Protein AF-A0A8J1VSP0-F1 (afdb_monomer_lite)

Foldseek 3Di:
DDDPDPPDPPPPDPPPDVVVVVVVVVLVVCLVCQLVVQLVVCCVPPVVNDNVVSNVRSVVRNVVSVVVSVVVVVVVVVVDPDDVVVVVVVVVVVVVD

Radius of gyration: 23.7 Å; chains: 1; bounding box: 46×40×63 Å

pLDDT: mean 77.53, std 16.73, range [45.47, 97.0]

Structure (mmCIF, N/CA/C/O backbone):
data_AF-A0A8J1VSP0-F1
#
_entry.id   AF-A0A8J1VSP0-F1
#
loop_
_atom_site.group_PDB
_atom_site.id
_atom_site.type_symbol
_atom_site.label_atom_id
_atom_site.label_alt_id
_atom_site.label_comp_id
_atom_site.label_asym_id
_atom_site.label_entity_id
_atom_site.label_seq_id
_atom_site.pdbx_PDB_ins_code
_atom_site.Cartn_x
_atom_site.Cartn_y
_atom_site.Cartn_z
_atom_site.occupancy
_atom_site.B_iso_or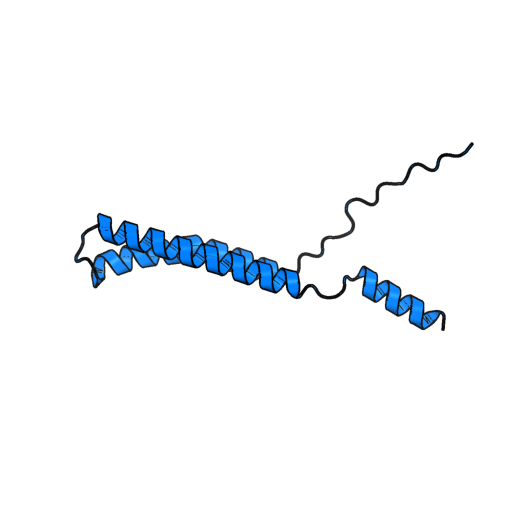_equiv
_atom_site.auth_seq_id
_atom_site.auth_comp_id
_atom_site.auth_asym_id
_atom_site.auth_atom_id
_atom_site.pdbx_PDB_model_num
ATOM 1 N N . MET A 1 1 ? -32.754 32.216 39.124 1.00 47.75 1 MET A N 1
ATOM 2 C CA . MET A 1 1 ? -32.612 31.855 37.699 1.00 47.75 1 MET A CA 1
ATOM 3 C C . MET A 1 1 ? -31.168 31.420 37.491 1.00 47.75 1 MET A C 1
ATOM 5 O O . MET A 1 1 ? -30.302 32.262 37.317 1.00 47.75 1 MET A O 1
ATOM 9 N N . SER A 1 2 ? -30.887 30.129 37.680 1.00 47.81 2 SER A N 1
ATOM 10 C CA . SER A 1 2 ? -29.519 29.593 37.725 1.00 47.81 2 SER A CA 1
ATOM 11 C C . SER A 1 2 ? -29.273 28.737 36.491 1.00 47.81 2 SER A C 1
ATOM 13 O O . SER A 1 2 ? -29.551 27.542 36.481 1.00 47.81 2 SER A O 1
ATOM 15 N N . THR A 1 3 ? -28.771 29.360 35.433 1.00 49.59 3 THR A N 1
ATOM 16 C CA . THR A 1 3 ? -28.225 28.672 34.265 1.00 49.59 3 THR A CA 1
ATOM 17 C C . THR A 1 3 ? -26.875 28.070 34.645 1.00 49.59 3 THR A C 1
ATOM 19 O O . THR A 1 3 ? -25.851 28.747 34.665 1.00 49.59 3 THR A O 1
ATOM 22 N N . ARG A 1 4 ? -26.861 26.770 34.964 1.00 53.84 4 ARG A N 1
ATOM 23 C CA . ARG A 1 4 ? -25.622 25.988 34.925 1.00 53.84 4 ARG A CA 1
ATOM 24 C C . ARG A 1 4 ? -25.253 25.807 33.457 1.00 53.84 4 ARG A C 1
ATOM 26 O O . ARG A 1 4 ? -25.805 24.953 32.773 1.00 53.84 4 ARG A O 1
ATOM 33 N N . VAL A 1 5 ? -24.362 26.663 32.972 1.00 52.28 5 VAL A N 1
ATOM 34 C CA . VAL A 1 5 ? -23.658 26.465 31.704 1.00 52.28 5 VAL A CA 1
ATOM 35 C C . VAL A 1 5 ? -22.941 25.120 31.765 1.00 52.28 5 VAL A C 1
ATOM 37 O O . VAL A 1 5 ? -22.171 24.855 32.690 1.00 52.28 5 VAL A O 1
ATOM 40 N N . ALA A 1 6 ? -23.271 24.254 30.808 1.00 52.53 6 ALA A N 1
ATOM 41 C CA . ALA A 1 6 ? -22.666 22.951 30.618 1.00 52.53 6 ALA A CA 1
ATOM 42 C C . ALA A 1 6 ? -21.145 23.115 30.529 1.00 52.53 6 ALA A C 1
ATOM 44 O O . ALA A 1 6 ? -20.615 23.647 29.555 1.00 52.53 6 ALA A O 1
ATOM 45 N N . SER A 1 7 ? -20.456 22.686 31.586 1.00 47.44 7 SER A N 1
ATOM 46 C CA . SER A 1 7 ? -19.011 22.514 31.584 1.00 47.44 7 SER A CA 1
ATOM 47 C C . SER A 1 7 ? -18.686 21.522 30.470 1.00 47.44 7 SER A C 1
ATOM 49 O O . SER A 1 7 ? -19.099 20.361 30.520 1.00 47.44 7 SER A O 1
ATOM 51 N N . GLY A 1 8 ? -18.045 22.025 29.416 1.00 48.88 8 GLY A N 1
ATOM 52 C CA . GLY A 1 8 ? -17.654 21.254 28.249 1.00 48.88 8 GLY A CA 1
ATOM 53 C C . GLY A 1 8 ? -16.703 20.131 28.638 1.00 48.88 8 GLY A C 1
ATOM 54 O O . GLY A 1 8 ? -15.492 20.320 28.686 1.00 48.88 8 GLY A O 1
ATOM 55 N N . LYS A 1 9 ? -17.253 18.935 28.851 1.00 51.12 9 LYS A N 1
ATOM 56 C CA . LYS A 1 9 ? -16.532 17.675 28.668 1.00 51.12 9 LYS A CA 1
ATOM 57 C C . LYS A 1 9 ? -16.318 17.470 27.166 1.00 51.12 9 LYS A C 1
ATOM 59 O O . LYS A 1 9 ? -17.049 16.725 26.528 1.00 51.12 9 LYS A O 1
ATOM 64 N N . MET A 1 10 ? -15.348 18.162 26.579 1.00 49.22 10 MET A N 1
ATOM 65 C CA . MET A 1 10 ? -14.886 17.875 25.217 1.00 49.22 10 MET A CA 1
ATOM 66 C C . MET A 1 10 ? -13.371 17.703 25.225 1.00 49.22 10 MET A C 1
ATOM 68 O O . MET A 1 10 ? -12.642 18.616 24.865 1.00 49.22 10 MET A O 1
ATOM 72 N N . ALA A 1 11 ? -12.931 16.544 25.719 1.00 52.09 11 ALA A N 1
ATOM 73 C CA . ALA A 1 11 ? -11.692 15.834 25.369 1.00 52.09 11 ALA A CA 1
ATOM 74 C C . ALA A 1 11 ? -11.519 14.637 26.330 1.00 52.09 11 ALA A C 1
ATOM 76 O O . ALA A 1 11 ? -10.487 14.478 26.978 1.00 52.09 11 ALA A O 1
ATOM 77 N N . GLU A 1 12 ? -12.558 13.813 26.506 1.00 45.47 12 GLU A N 1
ATOM 78 C CA . GLU A 1 12 ? -12.462 12.613 27.345 1.00 45.47 12 GLU A CA 1
ATOM 79 C C . GLU A 1 12 ? -11.796 11.497 26.525 1.00 45.47 12 GLU A C 1
ATOM 81 O O . GLU A 1 12 ? -12.441 10.800 25.751 1.00 45.47 12 GLU A O 1
ATOM 86 N N . GLY A 1 13 ? -10.464 11.430 26.637 1.00 50.31 13 GLY A N 1
ATOM 87 C CA . GLY A 1 13 ? -9.610 10.261 26.406 1.00 50.31 13 GLY A CA 1
ATOM 88 C C . GLY A 1 13 ? -9.953 9.357 25.221 1.00 50.31 13 GLY A C 1
ATOM 89 O O . GLY A 1 13 ? -10.395 8.225 25.422 1.00 50.31 13 GLY A O 1
ATOM 90 N N . ASN A 1 14 ? -9.647 9.798 23.996 1.00 56.69 14 ASN A N 1
ATOM 91 C CA . ASN A 1 14 ? -9.576 8.901 22.844 1.00 56.69 14 ASN A CA 1
ATOM 92 C C . ASN A 1 14 ? -8.404 7.931 23.057 1.00 56.69 14 ASN A C 1
ATOM 94 O O . ASN A 1 14 ? -7.262 8.224 22.702 1.00 56.69 14 ASN A O 1
ATOM 98 N N . THR A 1 15 ? -8.670 6.802 23.711 1.00 60.59 15 THR A N 1
ATOM 99 C CA . THR A 1 15 ? -7.674 5.751 23.922 1.00 60.59 15 THR A CA 1
ATOM 100 C C . THR A 1 15 ? -7.461 5.088 22.565 1.00 60.59 15 THR A C 1
ATOM 102 O O . THR A 1 15 ? -8.187 4.167 22.199 1.00 60.59 15 THR A O 1
ATOM 105 N N . ILE A 1 16 ? -6.540 5.633 21.762 1.00 67.81 16 ILE A N 1
ATOM 106 C CA . ILE A 1 16 ? -6.201 5.082 20.447 1.00 67.81 16 ILE A CA 1
ATOM 107 C C . ILE A 1 16 ? -5.803 3.627 20.669 1.00 67.81 16 ILE A C 1
ATOM 109 O O . ILE A 1 16 ? -4.843 3.348 21.391 1.00 67.81 16 ILE A O 1
ATOM 113 N N . GLN A 1 17 ? -6.555 2.697 20.079 1.00 79.00 17 GLN A N 1
ATOM 114 C CA . GLN A 1 17 ? -6.239 1.283 20.214 1.00 79.00 17 GLN A CA 1
ATOM 115 C C . GLN A 1 17 ? -4.860 1.049 19.580 1.00 79.00 17 GLN A C 1
ATOM 117 O O . GLN A 1 17 ? -4.672 1.385 18.405 1.00 79.00 17 GLN A O 1
ATOM 122 N N . PRO A 1 18 ? -3.886 0.479 20.312 1.00 80.94 18 PRO A N 1
ATOM 123 C CA . PRO A 1 18 ? -2.526 0.307 19.803 1.00 80.94 18 PRO A CA 1
ATOM 124 C C . PRO A 1 18 ? -2.504 -0.516 18.508 1.00 80.94 18 PRO A C 1
ATOM 126 O O . PRO A 1 18 ? -1.701 -0.250 17.617 1.00 80.94 18 PRO A O 1
ATOM 129 N N . SER A 1 19 ? -3.444 -1.453 18.350 1.00 82.88 19 SER A N 1
ATOM 130 C CA . SER A 1 19 ? -3.637 -2.246 17.132 1.00 82.88 19 SER A CA 1
ATOM 131 C C . SER A 1 19 ? -3.882 -1.396 15.877 1.00 82.88 19 SER A C 1
ATOM 133 O O . SER A 1 19 ? -3.337 -1.716 14.821 1.00 82.88 19 SER A O 1
ATOM 135 N N . ILE A 1 20 ? -4.636 -0.297 15.992 1.00 86.94 20 ILE A N 1
ATOM 136 C CA . ILE A 1 20 ? -4.926 0.620 14.879 1.00 86.94 20 ILE A CA 1
ATOM 137 C C . ILE A 1 20 ? -3.663 1.402 14.518 1.00 86.94 20 ILE A C 1
ATOM 139 O O . ILE A 1 20 ? -3.310 1.508 13.346 1.00 86.94 20 ILE A O 1
ATOM 143 N N . LEU A 1 21 ? -2.931 1.894 15.525 1.00 89.19 21 LEU A N 1
ATOM 144 C CA . LEU A 1 21 ? -1.684 2.632 15.312 1.00 89.19 21 LEU A CA 1
ATOM 145 C C . LEU A 1 21 ? -0.659 1.796 14.531 1.00 89.19 21 LEU A C 1
ATOM 147 O O . LEU A 1 21 ? -0.061 2.290 13.576 1.00 89.19 21 LEU A O 1
ATOM 151 N N . TYR A 1 22 ? -0.505 0.515 14.882 1.00 90.69 22 TYR A N 1
ATOM 152 C CA . TYR A 1 22 ? 0.376 -0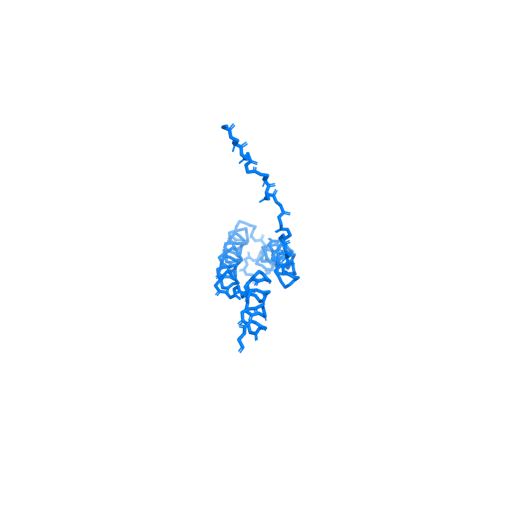.393 14.145 1.00 90.69 22 TYR A CA 1
ATOM 153 C C . TYR A 1 22 ? -0.038 -0.558 12.683 1.00 90.69 22 TYR A C 1
ATOM 155 O O . TYR A 1 22 ? 0.823 -0.542 11.804 1.00 90.69 22 TYR A O 1
ATOM 163 N N . LYS A 1 23 ? -1.337 -0.691 12.398 1.00 89.62 23 LYS A N 1
ATOM 164 C CA . LYS A 1 23 ? -1.827 -0.823 11.021 1.00 89.62 23 LYS A CA 1
ATOM 165 C C . LYS A 1 23 ? -1.661 0.464 10.228 1.00 89.62 23 LYS A C 1
ATOM 167 O O . LYS A 1 23 ? -1.265 0.387 9.073 1.00 89.62 23 LYS A O 1
ATOM 172 N N . LEU A 1 24 ? -1.882 1.629 10.835 1.00 92.25 24 LEU A N 1
ATOM 173 C CA . LEU A 1 24 ? -1.633 2.921 10.191 1.00 92.25 24 LEU A CA 1
ATOM 174 C C . LEU A 1 24 ? -0.165 3.068 9.783 1.00 92.25 24 LEU A C 1
ATOM 176 O O . LEU A 1 24 ? 0.123 3.399 8.635 1.00 92.25 24 LEU A O 1
ATOM 180 N N . ILE A 1 25 ? 0.763 2.759 10.693 1.00 94.38 25 ILE A N 1
ATOM 181 C CA . ILE A 1 25 ? 2.204 2.789 10.406 1.00 94.38 25 ILE A CA 1
ATOM 182 C C . ILE A 1 25 ? 2.555 1.769 9.319 1.00 94.38 25 ILE A C 1
ATOM 184 O O . ILE A 1 25 ? 3.268 2.101 8.371 1.00 94.38 25 ILE A O 1
ATOM 188 N N . LEU A 1 26 ? 2.025 0.545 9.419 1.00 94.75 26 LEU A N 1
ATOM 189 C CA . LEU A 1 26 ? 2.228 -0.496 8.415 1.00 94.75 26 LEU A CA 1
ATOM 190 C C . LEU A 1 26 ? 1.768 -0.017 7.037 1.00 94.75 26 LEU A C 1
ATOM 192 O O . LEU A 1 26 ? 2.552 -0.073 6.099 1.00 94.75 26 LEU A O 1
ATOM 196 N N . PHE A 1 27 ? 0.539 0.486 6.913 1.00 94.69 27 PHE A N 1
ATOM 197 C CA . PHE A 1 27 ? -0.012 0.964 5.646 1.00 94.69 27 PHE A CA 1
ATOM 198 C C . PHE A 1 27 ? 0.718 2.193 5.107 1.00 94.69 27 PHE A C 1
ATOM 200 O O . PHE A 1 27 ? 0.896 2.288 3.896 1.00 94.69 27 PHE A O 1
ATOM 207 N N . ALA A 1 28 ? 1.200 3.090 5.970 1.00 94.50 28 ALA A N 1
ATOM 208 C CA . ALA A 1 28 ? 2.022 4.222 5.554 1.00 94.50 28 ALA A CA 1
ATOM 209 C C . ALA A 1 28 ? 3.331 3.754 4.897 1.00 94.50 28 ALA A C 1
ATOM 211 O O . ALA A 1 28 ? 3.683 4.211 3.809 1.00 94.50 28 ALA A O 1
ATOM 212 N N . ILE A 1 29 ? 4.020 2.787 5.511 1.00 96.94 29 ILE A N 1
ATOM 213 C CA . ILE A 1 29 ? 5.225 2.180 4.927 1.00 96.94 29 ILE A CA 1
ATOM 214 C C . ILE A 1 29 ? 4.868 1.434 3.636 1.00 96.94 29 ILE A C 1
ATOM 216 O O . ILE A 1 29 ? 5.549 1.580 2.622 1.00 96.94 29 ILE A O 1
ATOM 220 N N . LEU A 1 30 ? 3.781 0.662 3.649 1.00 95.81 30 LEU A N 1
ATOM 221 C CA . LEU A 1 30 ? 3.335 -0.158 2.523 1.00 95.81 30 LEU A CA 1
ATOM 222 C C . LEU A 1 30 ? 2.973 0.705 1.305 1.00 95.81 30 LEU A C 1
ATOM 224 O O . LEU A 1 30 ? 3.294 0.332 0.180 1.00 95.81 30 LEU A O 1
ATOM 228 N N . MET A 1 31 ? 2.395 1.888 1.524 1.00 94.50 31 MET A N 1
ATOM 229 C CA . MET A 1 31 ? 2.070 2.853 0.471 1.00 94.50 31 MET A CA 1
ATOM 230 C C . MET A 1 31 ? 3.315 3.398 -0.241 1.00 94.50 31 MET A C 1
ATOM 232 O O . MET A 1 31 ? 3.238 3.708 -1.425 1.00 94.50 31 MET A O 1
ATOM 236 N N . ALA A 1 32 ? 4.465 3.473 0.429 1.00 93.12 32 ALA A N 1
ATOM 237 C CA . ALA A 1 32 ? 5.727 3.809 -0.225 1.00 93.12 32 ALA A CA 1
ATOM 238 C C . ALA A 1 32 ? 6.372 2.566 -0.856 1.00 93.12 32 ALA A C 1
ATOM 240 O O . ALA A 1 32 ? 6.700 2.551 -2.040 1.00 93.12 32 ALA A O 1
ATOM 241 N N . VAL A 1 33 ? 6.534 1.493 -0.081 1.00 96.50 33 VAL A N 1
ATOM 242 C CA . VAL A 1 33 ? 7.337 0.333 -0.487 1.00 96.50 33 VAL A CA 1
ATOM 243 C C . VAL A 1 33 ? 6.672 -0.470 -1.603 1.00 96.50 33 VAL A C 1
ATOM 245 O O . VAL A 1 33 ? 7.360 -0.877 -2.536 1.00 96.50 33 VAL A O 1
ATOM 248 N N . ALA A 1 34 ? 5.358 -0.702 -1.556 1.00 95.75 34 ALA A N 1
ATOM 249 C CA . ALA A 1 34 ? 4.697 -1.569 -2.531 1.00 95.75 34 ALA A CA 1
ATOM 250 C C . ALA A 1 34 ? 4.643 -0.966 -3.949 1.00 95.75 34 ALA A C 1
ATOM 252 O O . ALA A 1 34 ? 5.007 -1.679 -4.887 1.00 95.75 34 ALA A O 1
ATOM 253 N N . PRO A 1 35 ? 4.279 0.316 -4.167 1.00 94.00 35 PRO A N 1
ATOM 254 C CA . PRO A 1 35 ? 4.320 0.919 -5.502 1.00 94.00 35 PRO A CA 1
ATOM 255 C C . PRO A 1 35 ? 5.747 1.059 -6.035 1.00 94.00 35 PRO A C 1
ATOM 257 O O . PRO A 1 35 ? 5.992 0.764 -7.202 1.00 94.00 35 PRO A O 1
ATOM 260 N N . ILE A 1 36 ? 6.707 1.428 -5.178 1.00 94.75 36 ILE A N 1
ATOM 261 C CA . ILE A 1 36 ? 8.126 1.528 -5.554 1.00 94.75 36 ILE A CA 1
ATOM 262 C C . ILE A 1 36 ? 8.677 0.149 -5.939 1.00 94.75 36 ILE A C 1
ATOM 264 O O . ILE A 1 36 ? 9.293 -0.009 -6.993 1.00 94.75 36 ILE A O 1
ATOM 268 N N . GLY A 1 37 ? 8.418 -0.870 -5.119 1.00 93.38 37 GLY A N 1
ATOM 269 C CA . GLY A 1 37 ? 8.804 -2.250 -5.401 1.00 93.38 37 GLY A CA 1
ATOM 270 C C . GLY A 1 37 ? 8.148 -2.771 -6.676 1.00 93.38 37 GLY A C 1
ATOM 271 O O . GLY A 1 37 ? 8.812 -3.403 -7.496 1.00 93.38 37 GLY A O 1
ATOM 272 N N . THR A 1 38 ? 6.877 -2.427 -6.894 1.00 93.06 38 THR A N 1
ATOM 273 C CA . THR A 1 38 ? 6.169 -2.761 -8.131 1.00 93.06 38 THR A CA 1
ATOM 274 C C . THR A 1 38 ? 6.827 -2.096 -9.328 1.00 93.06 38 THR A C 1
ATOM 276 O O . THR A 1 38 ? 7.066 -2.794 -10.303 1.00 93.06 38 THR A O 1
ATOM 279 N N . TYR A 1 39 ? 7.192 -0.812 -9.262 1.00 90.81 39 TYR A N 1
ATOM 280 C CA . TYR A 1 39 ? 7.878 -0.113 -10.352 1.00 90.81 39 TYR A CA 1
ATOM 281 C C . TYR A 1 39 ? 9.181 -0.815 -10.743 1.00 90.81 39 TYR A C 1
ATOM 283 O O . TYR A 1 39 ? 9.344 -1.226 -11.889 1.00 90.81 39 TYR A O 1
ATOM 291 N N . PHE A 1 40 ? 10.097 -1.006 -9.790 1.00 89.00 40 PHE A N 1
ATOM 292 C CA . PHE A 1 40 ? 11.409 -1.587 -10.087 1.00 89.00 40 PHE A CA 1
ATOM 293 C C . PHE A 1 40 ? 11.332 -3.077 -10.446 1.00 89.00 40 PHE A C 1
ATOM 295 O O . PHE A 1 40 ? 12.082 -3.540 -11.307 1.00 89.00 40 PHE A O 1
ATOM 302 N N . GLY A 1 41 ? 10.408 -3.828 -9.838 1.00 88.50 41 GLY A N 1
ATOM 303 C CA . GLY A 1 41 ? 10.152 -5.224 -10.196 1.00 88.50 41 GLY A CA 1
ATOM 304 C C . GLY A 1 41 ? 9.582 -5.354 -11.609 1.00 88.50 41 GLY A C 1
ATOM 305 O O . GLY A 1 41 ? 10.096 -6.112 -12.428 1.00 88.50 41 GLY A O 1
ATOM 306 N N . SER A 1 42 ? 8.575 -4.544 -11.923 1.00 84.44 42 SER A N 1
ATOM 307 C CA . SER A 1 42 ? 7.954 -4.445 -13.248 1.00 84.44 42 SER A CA 1
ATOM 308 C C . SER A 1 42 ? 8.973 -4.072 -14.324 1.00 84.44 42 SER A C 1
ATOM 310 O O . SER A 1 42 ? 9.058 -4.732 -15.364 1.00 84.44 42 SER A O 1
ATOM 312 N N . LEU A 1 43 ? 9.806 -3.072 -14.033 1.00 83.94 43 LEU A N 1
ATOM 313 C CA . LEU A 1 43 ? 10.833 -2.568 -14.937 1.00 83.94 43 LEU A CA 1
ATOM 314 C C . LEU A 1 43 ? 11.826 -3.653 -15.344 1.00 83.94 43 LEU A C 1
ATOM 316 O O . LEU A 1 43 ? 12.234 -3.708 -16.502 1.00 83.94 43 LEU A O 1
ATOM 320 N N . ARG A 1 44 ? 12.196 -4.529 -14.405 1.00 75.50 44 ARG A N 1
ATOM 321 C CA . ARG A 1 44 ? 13.221 -5.547 -14.632 1.00 75.50 44 ARG A CA 1
ATOM 322 C C . ARG A 1 44 ? 12.679 -6.869 -15.173 1.00 75.50 44 ARG A C 1
ATOM 324 O O . ARG A 1 44 ? 13.374 -7.497 -15.962 1.00 75.50 44 ARG A O 1
ATOM 331 N N . TYR A 1 45 ? 11.489 -7.297 -14.751 1.00 73.31 45 TYR A N 1
ATOM 332 C CA . TYR A 1 45 ? 10.997 -8.655 -15.026 1.00 73.31 45 TYR A CA 1
ATOM 333 C C . TYR A 1 45 ? 9.875 -8.737 -16.059 1.00 73.31 45 TYR A C 1
ATOM 335 O O . TYR A 1 45 ? 9.702 -9.789 -16.665 1.00 73.31 45 TYR A O 1
ATOM 343 N N . VAL A 1 46 ? 9.101 -7.667 -16.252 1.00 75.19 46 VAL A N 1
ATOM 344 C CA . VAL A 1 46 ? 7.872 -7.732 -17.060 1.00 75.19 46 VAL A CA 1
ATOM 345 C C . VAL A 1 46 ? 7.986 -6.892 -18.331 1.00 75.19 46 VAL A C 1
ATOM 347 O O . VAL A 1 46 ? 7.515 -7.306 -19.386 1.00 75.19 46 VAL A O 1
ATOM 350 N N . TRP A 1 47 ? 8.655 -5.739 -18.261 1.00 77.94 47 TRP A N 1
ATOM 351 C CA . TRP A 1 47 ? 8.657 -4.752 -19.347 1.00 77.94 47 TRP A CA 1
ATOM 352 C C . TRP A 1 47 ? 10.045 -4.438 -19.937 1.00 77.94 47 TRP A C 1
ATOM 354 O O . TRP A 1 47 ? 10.172 -3.464 -20.684 1.00 77.94 47 TRP A O 1
ATOM 364 N N . ASN A 1 48 ? 11.072 -5.251 -19.634 1.00 73.19 48 ASN A N 1
ATOM 365 C CA . ASN A 1 48 ? 12.436 -5.177 -20.197 1.00 73.19 48 ASN A CA 1
ATOM 366 C C . ASN A 1 48 ? 13.034 -3.754 -20.246 1.00 73.19 48 ASN A C 1
ATOM 368 O O . ASN A 1 48 ? 13.623 -3.345 -21.244 1.00 73.19 48 ASN A O 1
ATOM 372 N N . GLY A 1 49 ? 12.872 -2.979 -19.174 1.00 70.38 49 GLY A N 1
ATOM 373 C CA . GLY A 1 49 ? 13.433 -1.631 -19.062 1.00 70.38 49 GLY A CA 1
ATOM 374 C C . GLY A 1 49 ? 12.549 -0.502 -19.597 1.00 70.38 49 GLY A C 1
ATOM 375 O O . GLY A 1 49 ? 12.981 0.649 -19.576 1.00 70.38 49 GLY A O 1
ATOM 376 N N . SER A 1 50 ? 11.315 -0.770 -20.038 1.00 80.31 50 SER A N 1
ATOM 377 C CA . SER A 1 50 ? 10.401 0.310 -20.430 1.00 80.31 50 SER A CA 1
ATOM 378 C C . SER A 1 50 ? 9.720 0.954 -19.209 1.00 80.31 50 SER A C 1
ATOM 380 O O . SER A 1 50 ? 8.934 0.340 -18.478 1.00 80.31 50 SER A O 1
ATOM 382 N N . SER A 1 51 ? 10.051 2.228 -18.972 1.00 83.19 51 SER A N 1
ATOM 383 C CA . SER A 1 51 ? 9.642 2.967 -17.768 1.00 83.19 51 SER A CA 1
ATOM 384 C C . SER A 1 51 ? 8.152 3.307 -17.735 1.00 83.19 51 SER A C 1
ATOM 386 O O . SER A 1 51 ? 7.543 3.265 -16.669 1.00 83.19 51 SER A O 1
ATOM 388 N N . THR A 1 52 ? 7.535 3.600 -18.883 1.00 88.06 52 THR A N 1
ATOM 389 C CA . THR A 1 52 ? 6.116 3.988 -18.961 1.00 88.06 52 THR A CA 1
ATOM 390 C C . THR A 1 52 ? 5.163 2.897 -18.460 1.00 88.06 52 THR A C 1
ATOM 392 O O . THR A 1 52 ? 4.375 3.181 -17.558 1.00 88.06 52 THR A O 1
ATOM 395 N N . PRO A 1 53 ? 5.213 1.645 -18.956 1.00 87.38 53 PRO A N 1
ATOM 396 C CA . PRO A 1 53 ? 4.301 0.615 -18.463 1.00 87.38 53 PRO A CA 1
ATOM 397 C C . PRO A 1 53 ? 4.609 0.181 -17.022 1.00 87.38 53 PRO A C 1
ATOM 399 O O . PRO A 1 53 ? 3.689 -0.147 -16.276 1.00 87.38 53 PRO A O 1
ATOM 402 N N . SER A 1 54 ? 5.870 0.271 -16.594 1.00 88.44 54 SER A N 1
ATOM 403 C CA . SER A 1 54 ? 6.270 0.021 -15.202 1.00 88.44 54 SER A CA 1
ATOM 404 C C . SER A 1 54 ? 5.719 1.077 -14.236 1.00 88.44 54 SER A C 1
ATOM 406 O O . SER A 1 54 ? 5.379 0.776 -13.094 1.00 88.44 54 SER A O 1
ATOM 408 N N . ALA A 1 55 ? 5.598 2.328 -14.684 1.00 88.69 55 ALA A N 1
ATOM 409 C CA . ALA A 1 55 ? 4.932 3.371 -13.911 1.00 88.69 55 ALA A CA 1
ATOM 410 C C . ALA A 1 55 ? 3.423 3.105 -13.801 1.00 88.69 55 ALA A C 1
ATOM 412 O O . ALA A 1 55 ? 2.852 3.252 -12.722 1.00 88.69 55 ALA A O 1
ATOM 413 N N . ILE A 1 56 ? 2.781 2.644 -14.880 1.00 92.38 56 ILE A N 1
ATOM 414 C CA . ILE A 1 56 ? 1.352 2.293 -14.869 1.00 92.38 56 ILE A CA 1
ATOM 415 C C . ILE A 1 56 ? 1.081 1.151 -13.880 1.00 92.38 56 ILE A C 1
ATOM 417 O O . ILE A 1 56 ? 0.147 1.244 -13.083 1.00 92.38 56 ILE A O 1
ATOM 421 N N . SER A 1 57 ? 1.912 0.104 -13.862 1.00 89.44 57 SER A N 1
ATOM 422 C CA . SER A 1 57 ? 1.751 -0.998 -12.905 1.00 89.44 57 SER A CA 1
ATOM 423 C C . SER A 1 57 ? 1.928 -0.542 -11.453 1.00 89.44 57 SER A C 1
ATOM 425 O O . SER A 1 57 ? 1.175 -0.974 -10.580 1.00 89.44 57 SER A O 1
ATOM 427 N N . ALA A 1 58 ? 2.852 0.388 -11.189 1.00 93.38 58 ALA A N 1
ATOM 428 C CA . ALA A 1 58 ? 3.033 0.981 -9.866 1.00 93.38 58 ALA A CA 1
ATOM 429 C C . ALA A 1 58 ? 1.809 1.791 -9.409 1.00 93.38 58 ALA A C 1
ATOM 431 O O . ALA A 1 58 ? 1.388 1.670 -8.258 1.00 93.38 58 ALA A O 1
ATOM 432 N N . VAL A 1 59 ? 1.195 2.569 -10.308 1.00 95.38 59 VAL A N 1
ATOM 433 C CA . VAL A 1 59 ? -0.052 3.301 -10.020 1.00 95.38 59 VAL A CA 1
ATOM 434 C C . VAL A 1 59 ? -1.187 2.328 -9.703 1.00 95.38 59 VAL A C 1
ATOM 436 O O . VAL A 1 59 ? -1.934 2.538 -8.746 1.00 95.38 59 VAL A O 1
ATOM 439 N N . ILE A 1 60 ? -1.308 1.231 -10.452 1.00 95.06 60 ILE A N 1
ATOM 440 C CA . ILE A 1 60 ? -2.303 0.188 -10.169 1.00 95.06 60 ILE A CA 1
ATOM 441 C C . ILE A 1 60 ? -2.055 -0.427 -8.783 1.00 95.06 60 ILE A C 1
ATOM 443 O O . ILE A 1 60 ? -2.988 -0.528 -7.986 1.00 95.06 60 ILE A O 1
ATOM 447 N N . ALA A 1 61 ? -0.805 -0.760 -8.447 1.00 94.88 61 ALA A N 1
ATOM 448 C CA . ALA A 1 61 ? -0.451 -1.291 -7.131 1.00 94.88 61 ALA A CA 1
ATOM 449 C C . ALA A 1 61 ? -0.782 -0.317 -5.988 1.00 94.88 61 ALA A C 1
ATOM 451 O O . ALA A 1 61 ? -1.320 -0.740 -4.966 1.00 94.88 61 ALA A O 1
ATOM 452 N N . ALA A 1 62 ? -0.535 0.985 -6.164 1.00 95.25 62 ALA A N 1
ATOM 453 C CA . ALA A 1 62 ? -0.897 2.001 -5.175 1.00 95.25 62 ALA A CA 1
ATOM 454 C C . ALA A 1 62 ? -2.410 2.033 -4.903 1.00 95.25 62 ALA A C 1
ATOM 456 O O . ALA A 1 62 ? -2.831 2.077 -3.747 1.00 95.25 62 ALA A O 1
ATOM 457 N N . ASN A 1 63 ? -3.231 1.938 -5.954 1.00 97.00 63 ASN A N 1
ATOM 458 C CA . ASN A 1 63 ? -4.688 1.887 -5.813 1.00 97.00 63 ASN A CA 1
ATOM 459 C C . ASN A 1 63 ? -5.156 0.615 -5.089 1.00 97.00 63 ASN A C 1
ATOM 461 O O . ASN A 1 63 ? -6.063 0.682 -4.263 1.00 97.00 63 ASN A O 1
ATOM 465 N N . ILE A 1 64 ? -4.509 -0.530 -5.330 1.00 96.31 64 ILE A N 1
ATOM 466 C CA . ILE A 1 64 ? -4.798 -1.774 -4.599 1.00 96.31 64 ILE A CA 1
ATOM 467 C C . ILE A 1 64 ? -4.502 -1.605 -3.102 1.00 96.31 64 ILE A C 1
ATOM 469 O O . ILE A 1 64 ? -5.327 -1.981 -2.269 1.00 96.31 64 ILE A O 1
ATOM 473 N N . VAL A 1 65 ? -3.359 -1.005 -2.748 1.00 95.56 65 VAL A N 1
ATOM 474 C CA . VAL A 1 65 ? -2.998 -0.732 -1.345 1.00 95.56 65 VAL A CA 1
ATOM 475 C C . VAL A 1 65 ? -4.003 0.215 -0.693 1.00 95.56 65 VAL A C 1
ATOM 477 O O . VAL A 1 65 ? -4.429 -0.038 0.433 1.00 95.56 65 VAL A O 1
ATOM 480 N N . LEU A 1 66 ? -4.423 1.265 -1.405 1.00 94.44 66 LEU A N 1
ATOM 481 C CA . LEU A 1 66 ? -5.423 2.216 -0.923 1.00 94.44 66 LEU A CA 1
ATOM 482 C C . LEU A 1 66 ? -6.761 1.528 -0.628 1.00 94.44 66 LEU A C 1
ATOM 484 O O . LEU A 1 66 ? -7.307 1.690 0.461 1.00 94.44 66 LEU A O 1
ATOM 488 N N . VAL A 1 67 ? -7.272 0.725 -1.564 1.00 96.38 67 VAL A N 1
ATOM 489 C CA . VAL A 1 67 ? -8.516 -0.031 -1.355 1.00 96.38 67 VAL A CA 1
ATOM 490 C C . VAL A 1 67 ? -8.361 -1.007 -0.185 1.00 96.38 67 VAL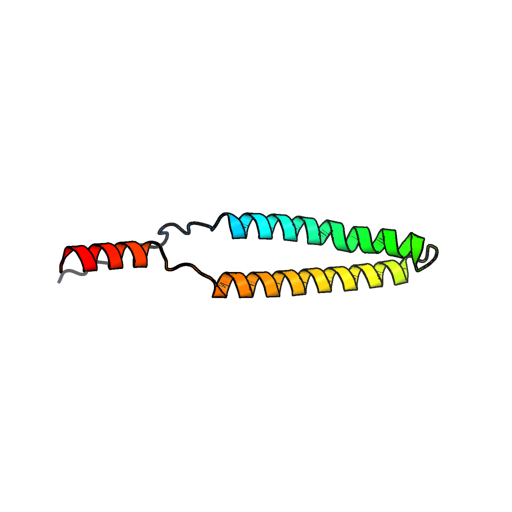 A C 1
ATOM 492 O O . VAL A 1 67 ? -9.243 -1.088 0.668 1.00 96.38 67 VAL A O 1
ATOM 495 N N . GLY A 1 68 ? -7.223 -1.700 -0.090 1.00 95.19 68 GLY A N 1
ATOM 496 C CA . GLY A 1 68 ? -6.915 -2.592 1.029 1.00 95.19 68 GLY A CA 1
ATOM 497 C C . GLY A 1 68 ? -6.931 -1.877 2.384 1.00 95.19 68 GLY A C 1
ATOM 498 O O . GLY A 1 68 ? -7.525 -2.386 3.335 1.00 95.19 68 GLY A O 1
ATOM 499 N N . TYR A 1 69 ? -6.345 -0.680 2.463 1.00 93.69 69 TYR A N 1
ATOM 500 C CA . TYR A 1 69 ? -6.380 0.160 3.660 1.00 93.69 69 TYR A CA 1
ATOM 501 C C . TYR A 1 69 ? -7.813 0.514 4.061 1.00 93.69 69 TYR A C 1
ATOM 503 O O . TYR A 1 69 ? -8.197 0.313 5.211 1.00 93.69 69 TYR A O 1
ATOM 511 N N . VAL A 1 70 ? -8.620 0.974 3.103 1.00 92.88 70 VAL A N 1
ATOM 512 C CA . VAL A 1 70 ? -10.021 1.348 3.334 1.00 92.88 70 VAL A CA 1
ATOM 513 C C . VAL A 1 70 ? -10.830 0.159 3.861 1.00 92.88 70 VAL A C 1
ATOM 515 O O . VAL A 1 70 ? -11.547 0.292 4.851 1.00 92.88 70 VAL A O 1
ATOM 518 N N . VAL A 1 71 ? -10.677 -1.026 3.263 1.00 94.06 71 VAL A N 1
ATOM 519 C CA . VAL A 1 71 ? -11.362 -2.245 3.724 1.00 94.06 71 VAL A CA 1
ATOM 520 C C . VAL A 1 71 ? -10.956 -2.613 5.152 1.00 94.06 71 VAL A C 1
ATOM 522 O O . VAL A 1 71 ? -11.813 -2.964 5.963 1.00 94.06 71 VAL A O 1
ATOM 525 N N . VAL A 1 72 ? -9.664 -2.544 5.481 1.00 91.50 72 VAL A N 1
ATOM 526 C CA . VAL A 1 72 ? -9.188 -2.827 6.843 1.00 91.50 72 VAL A CA 1
ATOM 527 C C . VAL A 1 72 ? -9.742 -1.806 7.834 1.00 91.50 72 VAL A C 1
ATOM 529 O O . VAL A 1 72 ? -10.245 -2.216 8.878 1.00 91.50 72 VAL A O 1
ATOM 532 N N . ALA A 1 73 ? -9.733 -0.520 7.483 1.00 89.06 73 ALA A N 1
ATOM 533 C CA . ALA A 1 73 ? -10.269 0.546 8.322 1.00 89.06 73 ALA A CA 1
ATOM 534 C C . ALA A 1 73 ? -11.758 0.327 8.638 1.00 89.06 73 ALA A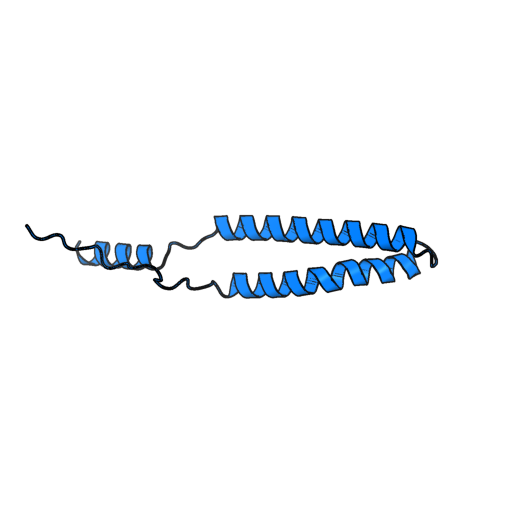 C 1
ATOM 536 O O . ALA A 1 73 ? -12.146 0.370 9.803 1.00 89.06 73 ALA A O 1
ATOM 537 N N . PHE A 1 74 ? -12.579 -0.016 7.639 1.00 89.75 74 PHE A N 1
ATOM 538 C CA . PHE A 1 74 ? -14.000 -0.321 7.859 1.00 89.75 74 PHE A CA 1
ATOM 539 C C . PHE A 1 74 ? -14.228 -1.547 8.753 1.00 89.75 74 PHE A C 1
ATOM 541 O O . PHE A 1 74 ? -15.158 -1.574 9.563 1.00 89.75 74 PHE A O 1
ATOM 548 N N . ARG A 1 75 ? -13.385 -2.578 8.628 1.00 88.00 75 ARG A N 1
ATOM 549 C CA . ARG A 1 75 ? -13.475 -3.777 9.477 1.00 88.00 75 ARG A CA 1
ATOM 550 C C . ARG A 1 75 ? -13.104 -3.486 10.927 1.00 88.00 75 ARG A C 1
ATOM 552 O O . ARG A 1 75 ? -13.676 -4.104 11.819 1.00 88.00 75 ARG A O 1
ATOM 559 N N . GLU A 1 76 ? -12.155 -2.587 11.161 1.00 82.50 76 GLU A N 1
ATOM 560 C CA . GLU A 1 76 ? -11.790 -2.158 12.512 1.00 82.50 76 GLU A CA 1
ATOM 561 C C . GLU A 1 76 ? -12.848 -1.258 13.144 1.00 82.50 76 GLU A C 1
ATOM 563 O O . GLU A 1 76 ? -13.147 -1.434 14.322 1.00 82.50 76 GLU A O 1
ATOM 568 N N . ASP A 1 77 ? -13.465 -0.371 12.361 1.00 74.12 77 ASP A N 1
ATOM 569 C CA . ASP A 1 77 ? -14.572 0.476 12.817 1.00 74.12 77 ASP A CA 1
ATOM 570 C C . ASP A 1 77 ? -15.780 -0.366 13.266 1.00 74.12 77 ASP A C 1
ATOM 572 O O . ASP A 1 77 ? -16.379 -0.134 14.314 1.00 74.12 77 ASP A O 1
ATOM 576 N N . SER A 1 78 ? -16.061 -1.451 12.538 1.00 71.12 78 SER A N 1
ATOM 577 C CA . SER A 1 78 ? -17.132 -2.400 12.880 1.00 71.12 78 SER A CA 1
ATOM 578 C C . SER A 1 78 ? -16.839 -3.246 14.129 1.00 71.12 78 SER A C 1
ATOM 580 O O . SER A 1 78 ? -17.758 -3.812 14.718 1.00 71.12 78 SER A O 1
ATOM 582 N N . ALA A 1 79 ? -15.568 -3.384 14.515 1.00 61.50 79 ALA A N 1
ATOM 583 C CA . ALA A 1 79 ? -15.117 -4.238 15.615 1.00 61.50 79 ALA A CA 1
ATOM 584 C C . ALA A 1 79 ? -14.836 -3.458 16.910 1.00 61.50 79 ALA A C 1
ATOM 586 O O . ALA A 1 79 ? -14.195 -4.005 17.809 1.00 61.50 79 ALA A O 1
ATOM 587 N N . ALA A 1 80 ? -15.287 -2.200 17.009 1.00 58.00 80 ALA A N 1
ATOM 588 C CA . ALA A 1 80 ? -15.088 -1.362 18.185 1.00 58.00 80 ALA A CA 1
ATOM 589 C C . ALA A 1 80 ? -15.520 -2.103 19.470 1.00 58.00 80 ALA A C 1
ATOM 591 O O . ALA A 1 80 ? -16.708 -2.396 19.646 1.00 58.00 80 ALA A O 1
ATOM 592 N N . PRO A 1 81 ? -14.584 -2.425 20.386 1.00 57.19 81 PRO A N 1
ATOM 593 C CA . PRO A 1 81 ? -14.948 -2.939 21.690 1.00 57.19 81 PRO A CA 1
ATOM 594 C C . PRO A 1 81 ? -15.742 -1.859 22.419 1.00 57.19 81 PRO A C 1
ATOM 596 O O . PRO A 1 81 ? -15.340 -0.693 22.430 1.00 57.19 81 PRO A O 1
ATOM 599 N N . LEU A 1 82 ? -16.854 -2.277 23.019 1.00 55.12 82 LEU A N 1
ATOM 600 C CA . LEU A 1 82 ? -17.656 -1.535 23.979 1.00 55.12 82 LEU A CA 1
ATOM 601 C C . LEU A 1 82 ? -16.777 -0.591 24.797 1.00 55.12 82 LEU A C 1
ATOM 603 O O . LEU A 1 82 ? -15.800 -0.990 25.437 1.00 55.12 82 LEU A O 1
ATOM 607 N N . SER A 1 83 ? -17.098 0.688 24.661 1.00 62.84 83 SER A N 1
ATOM 608 C CA . SER A 1 83 ? -16.281 1.781 25.165 1.00 62.84 83 SER A CA 1
ATOM 609 C C . SER A 1 83 ? -16.025 1.612 26.674 1.00 62.84 83 SER A C 1
ATOM 611 O O . SER A 1 83 ? -16.874 1.066 27.387 1.00 62.84 83 SER A O 1
ATOM 613 N N . PRO A 1 84 ? -14.885 2.080 27.220 1.00 59.91 84 PRO A N 1
ATOM 614 C CA . PRO A 1 84 ? -14.618 2.020 28.663 1.00 59.91 84 PRO A CA 1
ATOM 615 C C . PRO A 1 84 ? -15.745 2.641 29.510 1.00 59.91 84 PRO A C 1
ATOM 617 O O . PRO A 1 84 ? -15.980 2.237 30.651 1.00 59.91 84 PRO A O 1
ATOM 620 N N . SER A 1 85 ? -16.494 3.583 28.927 1.00 61.69 85 SER A N 1
ATOM 621 C CA . SER A 1 85 ? -17.691 4.189 29.510 1.00 61.69 85 SER A CA 1
ATOM 622 C C . SER A 1 85 ? -18.880 3.222 29.615 1.00 61.69 85 SER A C 1
ATOM 624 O O . SER A 1 85 ? -19.656 3.336 30.561 1.00 61.69 85 SER A O 1
ATOM 626 N N . GLU A 1 86 ? -19.024 2.232 28.734 1.00 61.03 86 GLU A N 1
ATOM 627 C CA . GLU A 1 86 ? -20.028 1.166 28.858 1.00 61.03 86 GLU A CA 1
ATOM 628 C C . GLU A 1 86 ? -19.622 0.093 29.872 1.00 61.03 86 GLU A C 1
ATOM 630 O O . GLU A 1 86 ? -20.469 -0.371 30.637 1.00 61.03 86 GLU A O 1
ATOM 635 N N . GLN A 1 87 ? -18.332 -0.256 29.954 1.00 61.94 87 GLN A N 1
ATOM 636 C CA . GLN A 1 87 ? -17.826 -1.194 30.968 1.00 61.94 87 GLN A CA 1
ATOM 637 C C . GLN A 1 87 ? -17.965 -0.631 32.388 1.00 61.94 87 GLN A C 1
ATOM 639 O O . GLN A 1 87 ? -18.421 -1.344 33.283 1.00 61.94 87 GLN A O 1
ATOM 644 N N . GLY A 1 88 ? -17.660 0.658 32.587 1.00 61.53 88 GLY A N 1
ATOM 645 C CA . GLY A 1 88 ? -17.885 1.344 33.863 1.00 61.53 88 GLY A CA 1
ATOM 646 C C . GLY A 1 88 ? -19.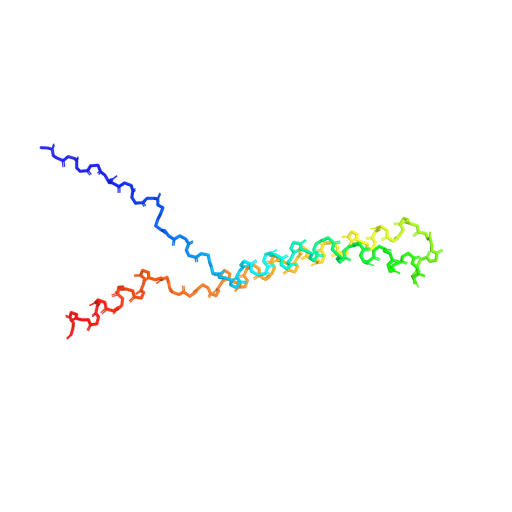363 1.359 34.263 1.00 61.53 88 GLY A C 1
ATOM 647 O O . GLY A 1 88 ? -19.704 1.011 35.392 1.00 61.53 88 GLY A O 1
ATOM 648 N N . ARG A 1 89 ? -20.260 1.649 33.311 1.00 64.94 89 ARG A N 1
ATOM 649 C CA . ARG A 1 89 ? -21.716 1.670 33.541 1.00 64.94 89 ARG A CA 1
ATOM 650 C C . ARG A 1 89 ? -22.308 0.285 33.807 1.00 64.94 89 ARG A C 1
ATOM 652 O O . ARG A 1 89 ? -23.219 0.171 34.623 1.00 64.94 89 ARG A O 1
ATOM 659 N N . LEU A 1 90 ? -21.819 -0.771 33.150 1.00 66.25 90 LEU A N 1
ATOM 660 C CA . LEU A 1 90 ? -22.244 -2.146 33.442 1.00 66.25 9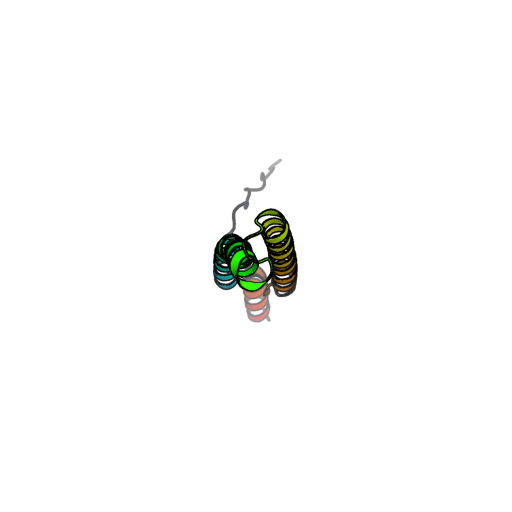0 LEU A CA 1
ATOM 661 C C . LEU A 1 90 ? -21.746 -2.626 34.810 1.00 66.25 90 LEU A C 1
ATOM 663 O O . LEU A 1 90 ? -22.462 -3.369 35.481 1.00 66.25 90 LEU A O 1
ATOM 667 N N . SER A 1 91 ? -20.541 -2.215 35.212 1.00 64.06 91 SER A N 1
ATOM 668 C CA . SER A 1 91 ? -19.972 -2.551 36.519 1.00 64.06 91 SER A CA 1
ATOM 669 C C . SER A 1 91 ? -20.740 -1.864 37.655 1.00 64.06 91 SER A C 1
ATOM 671 O O . SER A 1 91 ? -21.073 -2.503 38.650 1.00 64.06 91 SER A O 1
ATOM 673 N N . GLU A 1 92 ? -21.131 -0.600 37.465 1.00 64.81 92 GLU A N 1
ATOM 674 C CA . GLU A 1 92 ? -21.952 0.154 38.422 1.00 64.81 92 GLU A CA 1
ATOM 675 C C . GLU A 1 92 ? -23.384 -0.400 38.513 1.00 64.81 92 GLU A C 1
ATOM 677 O O . GLU A 1 92 ? -23.871 -0.701 39.600 1.00 64.81 92 GLU A O 1
ATOM 682 N N . LYS A 1 93 ? -24.015 -0.716 37.372 1.00 66.62 93 LYS A N 1
ATOM 683 C CA . LYS A 1 93 ? -25.355 -1.330 37.330 1.00 66.62 93 LYS A CA 1
ATOM 684 C C . LYS A 1 93 ? -25.415 -2.732 37.963 1.00 66.62 93 LYS A C 1
ATOM 686 O O . LYS A 1 93 ? -26.493 -3.183 38.343 1.00 66.62 93 LYS A O 1
ATOM 691 N N . ARG A 1 94 ? -24.285 -3.446 38.047 1.00 65.56 94 ARG A N 1
ATOM 692 C CA . ARG A 1 94 ? -24.175 -4.723 38.778 1.00 65.56 94 ARG A CA 1
ATOM 693 C C . ARG A 1 94 ? -23.932 -4.548 40.275 1.00 65.56 94 ARG A C 1
ATOM 695 O O . ARG A 1 94 ? -24.138 -5.508 41.002 1.00 65.56 94 ARG A O 1
ATOM 702 N N . LYS A 1 95 ? -23.461 -3.382 40.718 1.00 64.88 95 LYS A N 1
ATOM 703 C CA . LYS A 1 95 ? -23.189 -3.098 42.131 1.00 64.88 95 LYS A CA 1
ATOM 704 C C . LYS A 1 95 ? -24.433 -2.599 42.874 1.00 64.88 95 LYS A C 1
ATOM 706 O O . LYS A 1 95 ? -24.546 -2.835 44.069 1.00 64.88 95 LYS A O 1
ATOM 711 N N . ASP A 1 96 ? -25.363 -1.978 42.150 1.00 62.28 96 ASP A N 1
ATOM 712 C CA . ASP A 1 96 ? -26.648 -1.483 42.670 1.00 62.28 96 ASP A CA 1
ATOM 713 C C . ASP A 1 96 ? -27.791 -2.524 42.653 1.00 62.28 96 ASP A C 1
ATOM 715 O O . ASP A 1 96 ? -28.936 -2.186 42.955 1.00 62.28 96 ASP A O 1
ATOM 719 N N . ARG A 1 97 ? -27.520 -3.782 42.279 1.00 53.41 97 ARG A N 1
ATOM 720 C CA . ARG A 1 97 ? -28.511 -4.869 42.201 1.00 53.41 97 ARG A CA 1
ATOM 721 C C . ARG A 1 97 ? -28.108 -6.041 43.081 1.00 53.41 97 ARG A C 1
ATOM 723 O O . ARG A 1 97 ? -29.028 -6.635 43.680 1.00 53.41 97 ARG A O 1
#

Sequence (97 aa):
MSTRVASGKMAEGNTIQPSILYKLILFAILMAVAPIGTYFGSLRYVWNGSSTPSAISAVIAANIVLVGYVVVAFREDSAAPLSPSEQGRLSEKRKDR

Secondary structure (DSSP, 8-state):
-----------------HHHHHHHHHHHHHHHHHHHHHHHHHHHHTSTT-HHHHHHHHHHHHHHHHHHHHHHHHHHHTT----HHHHHHHHHHHH--